Protein AF-A2BMF9-F1 (afdb_monomer_lite)

Radius of gyration: 25.04 Å; chains: 1; bounding box: 49×37×71 Å

Foldseek 3Di:
DVVVVVLVVDPVNVVVVVVVVVVVVVVVVVVVVVVPALDDDPVLLVVLLVLVVLCCVPQNPPQEAEEECDVRSQVSVVVRDVRYDPDPLVDQHFYKYKYFPDDDDPQWAWSDDDDTMTITGHNDRPHRDPPDDD

pLDDT: mean 76.64, std 13.56, range [44.16, 91.81]

Organism: Hyperthermus butylicus (strain DSM 5456 / JCM 9403 / PLM1-5) (NCBI:txid415426)

Sequence (134 aa):
MGLIVGVLKDARHRPIVALALVGLVASFGLLVAQTIRPSIPPQAYAELKEAVATLDESLGHSNYCLVARDVRVLYWLETITDEVHRHPSECTSRIVFIDVLKTPPRGSELVYRGRYVTAWTPAKLHPAPPPAGH

Structure (mmCIF, N/CA/C/O backbone):
data_AF-A2BMF9-F1
#
_entry.id   AF-A2BMF9-F1
#
loop_
_atom_site.group_PDB
_atom_site.id
_atom_site.type_sy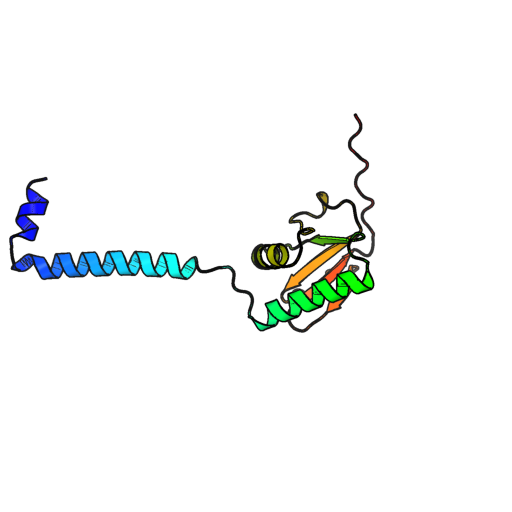mbol
_atom_site.label_atom_id
_atom_site.label_alt_id
_atom_site.label_comp_id
_atom_site.label_asym_id
_atom_site.label_entity_id
_atom_site.label_seq_id
_atom_site.pdbx_PDB_ins_code
_atom_site.Cartn_x
_atom_site.Cartn_y
_atom_site.Cartn_z
_atom_site.occupancy
_atom_site.B_iso_or_equiv
_atom_site.auth_seq_id
_atom_site.auth_comp_id
_atom_site.auth_asym_id
_atom_site.auth_atom_id
_atom_site.pdbx_PDB_model_num
ATOM 1 N N . MET A 1 1 ? 15.628 28.201 -43.099 1.00 48.28 1 MET A N 1
ATOM 2 C CA . MET A 1 1 ? 15.037 26.956 -43.645 1.00 48.28 1 MET A CA 1
ATOM 3 C C . MET A 1 1 ? 15.840 26.309 -44.783 1.00 48.28 1 MET A C 1
ATOM 5 O O . MET A 1 1 ? 15.734 25.103 -44.935 1.00 48.28 1 MET A O 1
ATOM 9 N N . GLY A 1 2 ? 16.679 27.027 -45.550 1.00 48.19 2 GLY A N 1
ATOM 10 C CA . GLY A 1 2 ? 17.433 26.428 -46.675 1.00 48.19 2 GLY A CA 1
ATOM 11 C C . GLY A 1 2 ? 18.618 25.515 -46.304 1.00 48.19 2 GLY A C 1
ATOM 12 O O . GLY A 1 2 ? 18.941 24.599 -47.053 1.00 48.19 2 GLY A O 1
ATOM 13 N N . LEU A 1 3 ? 19.233 25.708 -45.132 1.00 54.50 3 LEU A N 1
ATOM 14 C CA . LEU A 1 3 ? 20.430 24.955 -44.717 1.00 54.50 3 LEU A CA 1
ATOM 15 C C . LEU A 1 3 ? 20.118 23.491 -44.342 1.00 54.50 3 LEU A C 1
ATOM 17 O O . LEU A 1 3 ? 20.912 22.594 -44.604 1.00 54.50 3 LEU A O 1
ATOM 21 N N . ILE A 1 4 ? 18.920 23.242 -43.801 1.00 55.78 4 ILE A N 1
ATOM 22 C CA . ILE A 1 4 ? 18.454 21.907 -43.386 1.00 55.78 4 ILE A CA 1
ATOM 23 C C . ILE A 1 4 ? 18.161 21.033 -44.618 1.00 55.78 4 ILE A C 1
ATOM 25 O O . ILE A 1 4 ? 18.472 19.845 -44.634 1.00 55.78 4 ILE A O 1
ATOM 29 N N . VAL A 1 5 ? 17.628 21.635 -45.688 1.00 56.78 5 VAL A N 1
ATOM 30 C CA . VAL A 1 5 ? 17.300 20.930 -46.939 1.00 56.78 5 VAL A CA 1
ATOM 31 C C . VAL A 1 5 ? 18.564 20.608 -47.750 1.00 56.78 5 VAL A C 1
ATOM 33 O O . VAL A 1 5 ? 18.640 19.546 -48.366 1.00 56.78 5 VAL A O 1
ATOM 36 N N . GLY A 1 6 ? 19.582 21.478 -47.708 1.00 56.78 6 GLY A N 1
ATOM 37 C CA . GLY A 1 6 ? 20.875 21.243 -48.364 1.00 56.78 6 GLY A CA 1
ATOM 38 C C . GLY A 1 6 ? 21.651 20.065 -47.765 1.00 56.78 6 GLY A C 1
ATOM 39 O O . GLY A 1 6 ? 22.136 19.212 -48.503 1.00 56.78 6 GLY A O 1
ATOM 40 N N . VAL A 1 7 ? 21.686 19.959 -46.432 1.00 56.50 7 VAL A N 1
ATOM 41 C CA . VAL A 1 7 ? 22.381 18.874 -45.713 1.00 56.50 7 VAL A CA 1
ATOM 42 C C . VAL A 1 7 ? 21.713 17.506 -45.915 1.00 56.50 7 VAL A C 1
ATOM 44 O O . VAL A 1 7 ? 22.405 16.493 -45.955 1.00 56.50 7 VAL A O 1
ATOM 47 N N . LEU A 1 8 ? 20.386 17.449 -46.101 1.00 56.03 8 LEU A N 1
ATOM 48 C CA . LEU A 1 8 ? 19.676 16.187 -46.368 1.00 56.03 8 LEU A CA 1
ATOM 49 C C . LEU A 1 8 ? 19.929 15.617 -47.774 1.00 56.03 8 LEU A C 1
ATOM 51 O O . LEU A 1 8 ? 19.804 14.405 -47.986 1.00 56.03 8 LEU A O 1
ATOM 55 N N . LYS A 1 9 ? 20.235 16.486 -48.745 1.00 58.81 9 LYS A N 1
ATOM 56 C CA . LYS A 1 9 ? 20.441 16.101 -50.148 1.00 58.81 9 LYS A CA 1
ATOM 57 C C . LYS A 1 9 ? 21.851 15.558 -50.399 1.00 58.81 9 LYS A C 1
ATOM 59 O O . LYS A 1 9 ? 22.055 14.823 -51.363 1.00 58.81 9 LYS A O 1
ATOM 64 N N . ASP A 1 10 ? 22.790 15.873 -49.513 1.00 62.34 10 ASP A N 1
ATOM 65 C CA . ASP A 1 10 ? 24.183 15.466 -49.617 1.00 62.34 10 ASP A CA 1
ATOM 66 C C . ASP A 1 10 ? 24.416 14.087 -48.970 1.00 62.34 10 ASP A C 1
ATOM 68 O O . ASP A 1 10 ? 24.237 13.886 -47.762 1.00 62.34 10 ASP A O 1
ATOM 72 N N . ALA A 1 11 ? 24.808 13.099 -49.780 1.00 62.28 11 ALA A N 1
ATOM 73 C CA . ALA A 1 11 ? 24.945 11.705 -49.347 1.00 62.28 11 ALA A CA 1
ATOM 74 C C . ALA A 1 11 ? 25.983 11.527 -48.224 1.00 62.28 11 ALA A C 1
ATOM 76 O O . ALA A 1 11 ? 25.882 10.594 -47.426 1.00 62.28 11 ALA A O 1
ATOM 77 N N . ARG A 1 12 ? 26.945 12.454 -48.125 1.00 68.31 12 ARG A N 1
ATOM 78 C CA . ARG A 1 12 ? 28.027 12.440 -47.135 1.00 68.31 12 ARG A CA 1
ATOM 79 C C . ARG A 1 12 ? 27.557 12.742 -45.709 1.00 68.31 12 ARG A C 1
ATOM 81 O O . ARG A 1 12 ? 28.179 12.277 -44.757 1.00 68.31 12 ARG A O 1
ATOM 88 N N . HIS A 1 13 ? 26.460 13.483 -45.546 1.00 68.62 13 HIS A N 1
ATOM 89 C CA . HIS A 1 13 ? 25.951 13.897 -44.231 1.00 68.62 13 HIS A CA 1
ATOM 90 C C . HIS A 1 13 ? 24.786 13.038 -43.725 1.00 68.62 13 HIS A C 1
ATOM 92 O O . HIS A 1 13 ? 24.486 13.057 -42.531 1.00 68.62 13 HIS A O 1
ATOM 98 N N . ARG A 1 14 ? 24.195 12.201 -44.590 1.00 72.19 14 ARG A N 1
ATOM 99 C CA . ARG A 1 14 ? 23.177 11.203 -44.219 1.00 72.19 14 ARG A CA 1
ATOM 100 C C . ARG A 1 14 ? 23.541 10.326 -43.011 1.00 72.19 14 ARG A C 1
ATOM 102 O O . ARG A 1 14 ? 22.679 10.202 -42.143 1.00 72.19 14 ARG A O 1
ATOM 109 N N . PRO A 1 15 ? 24.757 9.749 -42.884 1.00 78.19 15 PRO A N 1
ATOM 110 C CA . PRO A 1 15 ? 25.072 8.916 -41.722 1.00 78.19 15 PRO A CA 1
ATOM 111 C C . PRO A 1 15 ? 25.129 9.724 -40.420 1.00 78.19 15 PRO A C 1
ATOM 113 O O . PRO A 1 15 ? 24.714 9.226 -39.381 1.00 78.19 15 PRO A O 1
ATOM 116 N N . ILE A 1 16 ? 25.568 10.986 -40.475 1.00 82.50 16 ILE A N 1
ATOM 117 C CA . ILE A 1 16 ? 25.644 11.873 -39.303 1.00 82.50 16 ILE A CA 1
ATOM 118 C C . ILE A 1 16 ? 24.235 12.241 -38.827 1.00 82.50 16 ILE A C 1
ATOM 120 O O . ILE A 1 16 ? 23.940 12.168 -37.636 1.00 82.50 16 ILE A O 1
ATOM 124 N N . VAL A 1 17 ? 23.343 12.586 -39.761 1.00 81.94 17 VAL A N 1
ATOM 125 C CA . VAL A 1 17 ? 21.943 12.916 -39.454 1.00 81.94 17 VAL A CA 1
ATOM 126 C C . VAL A 1 17 ? 21.192 11.691 -38.923 1.00 81.94 17 VAL A C 1
ATOM 128 O O . VAL A 1 17 ? 20.444 11.807 -37.955 1.00 81.94 17 VAL A O 1
ATOM 131 N N . ALA A 1 18 ? 21.426 10.508 -39.500 1.00 81.94 18 ALA A N 1
ATOM 132 C CA . ALA A 1 18 ? 20.847 9.259 -39.011 1.00 81.94 18 ALA A CA 1
ATOM 133 C C . ALA A 1 18 ? 21.323 8.927 -37.587 1.00 81.94 18 ALA A C 1
ATOM 135 O O . ALA A 1 18 ? 20.505 8.590 -36.735 1.00 81.94 18 ALA A O 1
ATOM 136 N N . LEU A 1 19 ? 22.621 9.087 -37.302 1.00 85.00 19 LEU A N 1
ATOM 137 C CA . LEU A 1 19 ? 23.177 8.856 -35.967 1.00 85.00 19 LEU A CA 1
ATOM 138 C C . LEU A 1 19 ? 22.593 9.831 -34.931 1.00 85.00 19 LEU A C 1
ATOM 140 O O . LEU A 1 19 ? 22.251 9.420 -33.825 1.00 85.00 19 LEU A O 1
ATOM 144 N N . ALA A 1 20 ? 22.422 11.105 -35.301 1.00 84.50 20 ALA A N 1
ATOM 145 C CA . ALA A 1 20 ? 21.797 12.111 -34.444 1.00 84.50 20 ALA A CA 1
ATOM 146 C C . ALA A 1 20 ? 20.323 11.785 -34.139 1.00 84.50 20 ALA A C 1
ATOM 148 O O . ALA A 1 20 ? 19.892 11.913 -32.994 1.00 84.50 20 ALA A O 1
ATOM 149 N N . LEU A 1 21 ? 19.564 11.308 -35.132 1.00 85.06 21 LEU A N 1
ATOM 150 C CA . LEU A 1 21 ? 18.182 10.849 -34.947 1.00 85.06 21 LEU A CA 1
ATOM 151 C C . LEU A 1 21 ? 18.098 9.619 -34.037 1.00 85.06 21 LEU A C 1
ATOM 153 O O . LEU A 1 21 ? 17.257 9.586 -33.143 1.00 85.06 21 LEU A O 1
ATOM 157 N N . VAL A 1 22 ? 18.982 8.633 -34.219 1.00 85.06 22 VAL A N 1
ATOM 158 C CA . VAL A 1 22 ? 19.047 7.448 -33.347 1.00 85.06 22 VAL A CA 1
ATOM 159 C C . VAL A 1 22 ? 19.394 7.849 -31.914 1.00 85.06 22 VAL A C 1
ATOM 161 O O . VAL A 1 22 ? 18.745 7.379 -30.983 1.00 85.06 22 VAL A O 1
ATOM 164 N N . GLY A 1 23 ? 20.358 8.757 -31.732 1.00 80.88 23 GLY A N 1
ATOM 165 C CA . GLY A 1 23 ? 20.704 9.306 -30.421 1.00 80.88 23 GLY A CA 1
ATOM 166 C C . GLY A 1 23 ? 19.514 9.992 -29.748 1.00 80.88 23 GLY A C 1
ATOM 167 O O . GLY A 1 23 ? 19.227 9.714 -28.588 1.00 80.88 23 GLY A O 1
ATOM 168 N N . LEU A 1 24 ? 18.765 10.809 -30.495 1.00 83.69 24 LEU A N 1
ATOM 169 C CA . LEU A 1 24 ? 17.568 11.485 -29.995 1.00 83.69 24 LEU A CA 1
ATOM 170 C C . LEU A 1 24 ? 16.490 10.480 -29.554 1.00 83.69 24 LEU A C 1
ATOM 172 O O . LEU A 1 24 ? 15.985 10.568 -28.436 1.00 83.69 24 LEU A O 1
ATOM 176 N N . VAL A 1 25 ? 16.164 9.495 -30.399 1.00 83.12 25 VAL A N 1
ATOM 177 C CA . VAL A 1 25 ? 15.169 8.454 -30.082 1.00 83.12 25 VAL A CA 1
ATOM 178 C C . VAL A 1 25 ? 15.607 7.621 -28.871 1.00 83.12 25 VAL A C 1
ATOM 180 O O . VAL A 1 25 ? 14.787 7.333 -27.999 1.00 83.12 25 VAL A O 1
ATOM 183 N N . ALA A 1 26 ? 16.897 7.290 -28.762 1.00 76.94 26 ALA A N 1
ATOM 184 C CA . ALA A 1 26 ? 17.444 6.566 -27.617 1.00 76.94 26 ALA A CA 1
ATOM 185 C C . ALA A 1 26 ? 17.335 7.372 -26.309 1.00 76.94 26 ALA A C 1
ATOM 187 O O . ALA A 1 26 ? 16.964 6.813 -25.275 1.00 76.94 26 ALA A O 1
ATOM 188 N N . SER A 1 27 ? 17.584 8.686 -26.345 1.00 71.06 27 SER A N 1
ATOM 189 C CA . SER A 1 27 ? 17.409 9.563 -25.180 1.00 71.06 27 SER A CA 1
ATOM 190 C C . SER A 1 27 ? 15.953 9.625 -24.708 1.00 71.06 27 SER A C 1
ATOM 192 O O . SER A 1 27 ? 15.701 9.552 -23.505 1.00 71.06 27 SER A O 1
ATOM 194 N N . PHE A 1 28 ? 14.986 9.687 -25.632 1.00 69.50 28 PHE A N 1
ATOM 195 C CA . PHE A 1 28 ? 13.562 9.625 -25.280 1.00 69.50 28 PHE A CA 1
ATOM 196 C C . PHE A 1 28 ? 13.164 8.261 -24.696 1.00 69.50 28 PHE A C 1
ATOM 198 O O . PHE A 1 28 ? 12.414 8.213 -23.722 1.00 69.50 28 PHE A O 1
ATOM 205 N N . GLY A 1 29 ? 13.700 7.156 -25.225 1.00 62.00 29 GLY A N 1
ATOM 206 C CA . GLY A 1 29 ? 13.435 5.810 -24.705 1.00 62.00 29 GLY A CA 1
ATOM 207 C C . GLY A 1 29 ? 13.879 5.617 -23.250 1.00 62.00 29 GLY A C 1
ATOM 208 O O . GLY A 1 29 ? 13.151 5.017 -22.458 1.00 62.00 29 GLY A O 1
ATOM 209 N N . LEU A 1 30 ? 15.032 6.176 -22.867 1.00 60.41 30 LEU A N 1
ATOM 210 C CA . LEU A 1 30 ? 15.539 6.105 -21.489 1.00 60.41 30 LEU A CA 1
ATOM 211 C C . LEU A 1 30 ? 14.682 6.910 -20.500 1.00 60.41 30 LEU A C 1
ATOM 213 O O . LEU A 1 30 ? 14.412 6.434 -19.397 1.00 60.41 30 LEU A O 1
ATOM 217 N N . LEU A 1 31 ? 14.206 8.089 -20.908 1.00 59.16 31 LEU A N 1
ATOM 218 C CA . LEU A 1 31 ? 13.284 8.906 -20.112 1.00 59.16 31 LEU A CA 1
ATOM 219 C C . LEU A 1 31 ? 11.956 8.178 -19.867 1.00 59.16 31 LEU A C 1
ATOM 221 O O . LEU A 1 31 ? 11.485 8.115 -18.732 1.00 59.16 31 LEU A O 1
ATOM 225 N N . VAL A 1 32 ? 11.384 7.551 -20.897 1.00 58.53 32 VAL A N 1
ATOM 226 C CA . VAL A 1 32 ? 10.130 6.793 -20.756 1.00 58.53 32 VAL A CA 1
ATOM 227 C C . VAL A 1 32 ? 10.321 5.558 -19.871 1.00 58.53 32 VAL A C 1
ATOM 229 O O . VAL A 1 32 ? 9.469 5.295 -19.025 1.00 58.53 32 VAL A O 1
ATOM 232 N N . ALA A 1 33 ? 11.450 4.848 -19.977 1.00 56.91 33 ALA A N 1
ATOM 233 C CA . ALA A 1 33 ? 11.743 3.676 -19.147 1.00 56.91 33 ALA A CA 1
ATOM 234 C C . ALA A 1 33 ? 11.834 4.004 -17.645 1.00 56.91 33 ALA A C 1
ATOM 236 O O . ALA A 1 33 ? 11.348 3.235 -16.818 1.00 56.91 33 ALA A O 1
ATOM 237 N N . GLN A 1 34 ? 12.379 5.169 -17.283 1.00 53.84 34 GLN A N 1
ATOM 238 C CA . GLN A 1 34 ? 12.396 5.644 -15.892 1.00 53.84 34 GLN A CA 1
ATOM 239 C C . GLN A 1 34 ? 11.021 6.112 -15.389 1.00 53.84 34 GLN A C 1
ATOM 241 O O . GLN A 1 34 ? 10.828 6.271 -14.185 1.00 53.84 34 GLN A O 1
ATOM 246 N N . THR A 1 35 ? 10.055 6.294 -16.293 1.00 52.09 35 THR A N 1
ATOM 247 C CA . THR A 1 35 ? 8.675 6.683 -15.968 1.00 52.09 35 THR A CA 1
ATOM 248 C C . THR A 1 35 ? 7.741 5.466 -15.833 1.00 52.09 35 THR A C 1
ATOM 250 O O . THR A 1 35 ? 6.566 5.620 -15.493 1.00 52.09 35 THR A O 1
ATOM 253 N N . ILE A 1 36 ? 8.228 4.235 -16.067 1.00 53.12 36 ILE A N 1
ATOM 254 C CA . ILE A 1 36 ? 7.435 3.002 -15.924 1.00 53.12 36 ILE A CA 1
ATOM 255 C C . ILE A 1 36 ? 7.265 2.677 -14.442 1.00 53.12 36 ILE A C 1
ATOM 257 O O . ILE A 1 36 ? 8.012 1.886 -13.881 1.00 53.12 36 ILE A O 1
ATOM 261 N N . ARG A 1 37 ? 6.230 3.300 -13.871 1.00 56.09 37 ARG A N 1
ATOM 262 C CA . ARG A 1 37 ? 5.559 3.060 -12.589 1.00 56.09 37 ARG A CA 1
ATOM 263 C C . ARG A 1 37 ? 6.444 2.920 -11.343 1.00 56.09 37 ARG A C 1
ATOM 265 O O . ARG A 1 37 ? 7.489 2.279 -11.329 1.00 56.09 37 ARG A O 1
ATOM 272 N N . PRO A 1 38 ? 5.946 3.390 -10.198 1.00 54.34 38 PRO A N 1
ATOM 273 C CA . PRO A 1 38 ? 6.502 2.963 -8.934 1.00 54.34 38 PRO A CA 1
ATOM 274 C C . PRO A 1 38 ? 6.241 1.460 -8.716 1.00 54.34 38 PRO A C 1
ATOM 276 O O . PRO A 1 38 ? 5.170 1.052 -8.268 1.00 54.34 38 PRO A O 1
ATOM 279 N N . SER A 1 39 ? 7.199 0.610 -9.087 1.00 66.00 39 SER A N 1
ATOM 280 C CA . SER A 1 39 ? 7.052 -0.838 -8.944 1.00 66.00 39 SER A CA 1
ATOM 281 C C . SER A 1 39 ? 7.421 -1.266 -7.525 1.00 66.00 39 SER A C 1
ATOM 283 O O . SER A 1 39 ? 8.580 -1.242 -7.113 1.00 66.00 39 SER A O 1
ATOM 285 N N . ILE A 1 40 ? 6.409 -1.656 -6.750 1.00 76.69 40 ILE A N 1
ATOM 286 C CA . ILE A 1 40 ? 6.629 -2.611 -5.665 1.00 76.69 40 ILE A CA 1
ATOM 287 C C . ILE A 1 40 ? 6.833 -3.998 -6.302 1.00 76.69 40 ILE A C 1
ATOM 289 O O . ILE A 1 40 ? 6.257 -4.266 -7.362 1.00 76.69 40 ILE A O 1
ATOM 293 N N . PRO A 1 41 ? 7.647 -4.889 -5.710 1.00 83.44 41 PRO A N 1
ATOM 294 C CA . PRO A 1 41 ? 7.790 -6.252 -6.212 1.00 83.44 41 PRO A CA 1
ATOM 295 C C . PRO A 1 41 ? 6.424 -6.955 -6.316 1.00 83.44 41 PRO A C 1
ATOM 297 O O . PRO A 1 41 ? 5.580 -6.735 -5.446 1.00 83.44 41 PRO A O 1
ATOM 300 N N . PRO A 1 42 ? 6.196 -7.855 -7.294 1.00 84.69 42 PRO A N 1
ATOM 301 C CA . PRO A 1 42 ? 4.918 -8.566 -7.426 1.00 84.69 42 PRO A CA 1
ATOM 302 C C . PRO A 1 42 ? 4.484 -9.291 -6.144 1.00 84.69 42 PRO A C 1
ATOM 304 O O . PRO A 1 42 ? 3.306 -9.311 -5.804 1.00 84.69 42 PRO A O 1
ATOM 307 N N . GLN A 1 43 ? 5.452 -9.829 -5.395 1.00 86.50 43 GLN A N 1
ATOM 308 C CA . GLN A 1 43 ? 5.214 -10.466 -4.097 1.00 86.50 43 GLN A CA 1
ATOM 309 C C . GLN A 1 43 ? 4.706 -9.469 -3.047 1.00 86.50 43 GLN A C 1
ATOM 311 O O . GLN A 1 43 ? 3.782 -9.783 -2.307 1.00 86.50 43 GLN A O 1
ATOM 316 N N . ALA A 1 44 ? 5.249 -8.248 -3.027 1.00 86.62 44 ALA A N 1
ATOM 317 C CA . ALA A 1 44 ? 4.789 -7.194 -2.129 1.00 86.62 44 ALA A CA 1
ATOM 318 C C . ALA A 1 44 ? 3.377 -6.711 -2.492 1.00 86.62 44 ALA A C 1
ATOM 320 O O . ALA A 1 44 ? 2.611 -6.375 -1.601 1.00 86.62 44 ALA A O 1
ATOM 321 N N . TYR A 1 45 ? 3.011 -6.706 -3.778 1.00 88.25 45 TYR A N 1
ATOM 322 C CA . TYR A 1 45 ? 1.645 -6.388 -4.205 1.00 88.25 45 TYR A CA 1
ATOM 323 C C . TYR A 1 45 ? 0.632 -7.463 -3.789 1.00 88.25 45 TYR A C 1
ATOM 325 O O . TYR A 1 45 ? -0.460 -7.129 -3.337 1.00 88.25 45 TYR A O 1
ATOM 333 N N . ALA A 1 46 ? 0.985 -8.746 -3.913 1.00 89.94 46 ALA A N 1
ATOM 334 C CA . ALA A 1 46 ? 0.136 -9.837 -3.435 1.00 89.94 46 ALA A CA 1
ATOM 335 C C . ALA A 1 46 ? -0.085 -9.746 -1.916 1.00 89.94 46 ALA A C 1
ATOM 337 O O . ALA A 1 46 ? -1.221 -9.801 -1.456 1.00 89.94 46 ALA A O 1
ATOM 338 N N . GLU A 1 47 ? 0.988 -9.506 -1.161 1.00 91.31 47 GLU A N 1
ATOM 339 C CA . GLU A 1 47 ? 0.921 -9.323 0.290 1.00 91.31 47 GLU A CA 1
ATOM 340 C C . GLU A 1 47 ? 0.137 -8.060 0.681 1.00 91.31 47 GLU A C 1
ATOM 342 O O . GLU A 1 47 ? -0.589 -8.059 1.666 1.00 91.31 47 GLU A O 1
ATOM 347 N N . LEU A 1 48 ? 0.216 -6.988 -0.113 1.00 90.81 48 LEU A N 1
ATOM 348 C CA . LEU A 1 48 ? -0.574 -5.774 0.101 1.00 90.81 48 LEU A CA 1
ATOM 349 C C . LEU A 1 48 ? -2.080 -6.050 -0.006 1.00 90.81 48 LEU A C 1
ATOM 351 O O . LEU A 1 48 ? -2.845 -5.549 0.813 1.00 90.81 48 LEU A O 1
ATOM 355 N N . LYS A 1 49 ? -2.506 -6.871 -0.976 1.00 91.69 49 LYS A N 1
ATOM 356 C CA . LYS A 1 49 ? -3.912 -7.296 -1.093 1.00 91.69 49 LYS A CA 1
ATOM 357 C C . LYS A 1 49 ? -4.357 -8.114 0.108 1.00 91.69 49 LYS A C 1
ATOM 359 O O . LYS A 1 49 ? -5.440 -7.886 0.633 1.00 91.69 49 LYS A O 1
ATOM 364 N N . GLU A 1 50 ? -3.519 -9.052 0.533 1.00 91.81 50 GLU A N 1
ATOM 365 C CA . GLU A 1 50 ? -3.788 -9.884 1.704 1.00 91.81 50 GLU A CA 1
ATOM 366 C C . GLU A 1 50 ? -3.874 -9.042 2.982 1.00 91.81 50 GLU A C 1
ATOM 368 O O . GLU A 1 50 ? -4.778 -9.240 3.791 1.00 91.81 50 GLU A O 1
ATOM 373 N N . ALA A 1 51 ? -2.989 -8.054 3.135 1.00 90.44 51 ALA A N 1
ATOM 374 C CA . ALA A 1 51 ? -3.010 -7.123 4.253 1.00 90.44 51 ALA A CA 1
ATOM 375 C C . ALA A 1 51 ? -4.323 -6.334 4.298 1.00 90.44 51 ALA A C 1
ATOM 377 O O . ALA A 1 51 ? -4.939 -6.259 5.356 1.00 90.44 51 ALA A O 1
ATOM 378 N N . VAL A 1 52 ? -4.782 -5.788 3.165 1.00 89.94 52 VAL A N 1
ATOM 379 C CA . VAL A 1 52 ? -6.065 -5.066 3.098 1.00 89.94 52 VAL A CA 1
ATOM 380 C C . VAL A 1 52 ? -7.232 -5.995 3.432 1.00 89.94 52 VAL A C 1
ATOM 382 O O . VAL A 1 52 ? -8.028 -5.653 4.297 1.00 89.94 52 VAL A O 1
ATOM 385 N N . ALA A 1 53 ? -7.279 -7.199 2.857 1.00 90.31 53 ALA A N 1
ATOM 386 C CA . ALA A 1 53 ? -8.328 -8.173 3.163 1.00 90.31 53 ALA A CA 1
ATOM 387 C C . ALA A 1 53 ? -8.357 -8.564 4.655 1.00 90.31 53 ALA A C 1
ATOM 389 O O . ALA A 1 53 ? -9.421 -8.654 5.261 1.00 90.31 53 ALA A O 1
ATOM 390 N N . THR A 1 54 ? -7.184 -8.739 5.270 1.00 89.25 54 THR A N 1
ATOM 391 C CA . THR A 1 54 ? -7.064 -9.042 6.706 1.00 89.25 54 THR A CA 1
ATOM 392 C C . THR A 1 54 ? -7.539 -7.868 7.568 1.00 89.25 54 THR A C 1
ATOM 394 O O . THR A 1 54 ? -8.152 -8.060 8.620 1.00 89.25 54 THR A O 1
ATOM 397 N N . LEU A 1 55 ? -7.256 -6.633 7.148 1.00 87.25 55 LEU A N 1
ATOM 398 C CA . LEU A 1 55 ? -7.725 -5.428 7.835 1.00 87.25 55 LEU A CA 1
ATOM 399 C C . LEU A 1 55 ? -9.246 -5.291 7.732 1.00 87.25 55 LEU A C 1
ATOM 401 O O . LEU A 1 55 ? -9.894 -5.034 8.744 1.00 87.25 55 LEU A O 1
ATOM 405 N N . ASP A 1 56 ? -9.811 -5.555 6.558 1.00 87.25 56 ASP A N 1
ATOM 406 C CA . ASP A 1 56 ? -11.255 -5.566 6.333 1.00 87.25 56 ASP A CA 1
ATOM 407 C C . ASP A 1 56 ? -11.973 -6.587 7.218 1.00 87.25 56 ASP A C 1
ATOM 409 O O . ASP A 1 56 ? -12.996 -6.266 7.826 1.00 87.25 56 ASP A O 1
ATOM 413 N N . GLU A 1 57 ? -11.416 -7.792 7.349 1.00 85.56 57 GLU A N 1
ATOM 414 C CA . GLU A 1 57 ? -11.968 -8.845 8.204 1.00 85.56 57 GLU A CA 1
ATOM 415 C C . GLU A 1 57 ? -11.848 -8.504 9.700 1.00 85.56 57 GLU A C 1
ATOM 417 O O . GLU A 1 57 ? -12.779 -8.732 10.472 1.00 85.56 57 GLU A O 1
ATOM 422 N N . SER A 1 58 ? -10.716 -7.933 10.120 1.00 81.81 58 SER A N 1
ATOM 423 C CA . SER A 1 58 ? -10.422 -7.687 11.541 1.00 81.81 58 SER A CA 1
ATOM 424 C C . SER A 1 58 ? -11.035 -6.405 12.107 1.00 81.81 58 SER A C 1
ATOM 426 O O . SER A 1 58 ? -11.384 -6.363 13.288 1.00 81.81 58 SER A O 1
ATOM 428 N N . LEU A 1 59 ? -11.152 -5.350 11.300 1.00 76.62 59 LEU A N 1
ATOM 429 C CA . LEU A 1 59 ? -11.626 -4.032 11.734 1.00 76.62 59 LEU A CA 1
ATOM 430 C C . LEU A 1 59 ? -13.033 -3.715 11.211 1.00 76.62 59 LEU A C 1
ATOM 432 O O . LEU A 1 59 ? -13.729 -2.886 11.803 1.00 76.62 59 LEU A O 1
ATOM 436 N N . GLY A 1 60 ? -13.476 -4.393 10.151 1.00 72.56 60 GLY A N 1
ATOM 437 C CA . GLY A 1 60 ? -14.712 -4.096 9.437 1.00 72.56 60 GLY A CA 1
ATOM 438 C C . GLY A 1 60 ? -14.520 -2.969 8.419 1.00 72.56 60 GLY A C 1
ATOM 439 O O . GLY A 1 60 ? -13.937 -1.930 8.733 1.00 72.56 60 GLY A O 1
ATOM 440 N N . HIS A 1 61 ? -15.082 -3.170 7.224 1.00 66.12 61 HIS A N 1
ATOM 441 C CA . HIS A 1 61 ? -14.911 -2.397 5.978 1.00 66.12 61 HIS A CA 1
ATOM 442 C C . HIS A 1 61 ? -15.172 -0.872 6.052 1.00 66.12 61 HIS A C 1
ATOM 444 O O . HIS A 1 61 ? -15.035 -0.174 5.057 1.00 66.12 61 HIS A O 1
ATOM 450 N N . SER A 1 62 ? -15.590 -0.326 7.199 1.00 66.56 62 SER A N 1
ATOM 451 C CA . SER A 1 62 ? -15.924 1.103 7.363 1.00 66.56 62 SER A CA 1
ATOM 452 C C . SER A 1 62 ? -15.382 1.730 8.652 1.00 66.56 62 SER A C 1
ATOM 454 O O . SER A 1 62 ? -15.679 2.882 8.955 1.00 66.56 62 SER A O 1
ATOM 456 N N . ASN A 1 63 ? -14.601 0.989 9.442 1.00 78.38 63 ASN A N 1
ATOM 457 C CA . ASN A 1 63 ? -14.124 1.468 10.744 1.00 78.38 63 ASN A CA 1
ATOM 458 C C . ASN A 1 63 ? -12.686 1.982 10.721 1.00 78.38 63 ASN A C 1
ATOM 460 O O . ASN A 1 63 ? -12.177 2.409 11.763 1.00 78.38 63 ASN A O 1
ATOM 464 N N . TYR A 1 64 ? -12.020 1.941 9.569 1.00 83.81 64 TYR A N 1
ATOM 465 C CA . TYR A 1 64 ? -10.636 2.361 9.459 1.00 83.81 64 TYR A CA 1
ATOM 466 C C . TYR A 1 64 ? -10.359 3.146 8.182 1.00 83.81 64 TYR A C 1
ATOM 468 O O . TYR A 1 64 ? -11.093 3.059 7.208 1.00 83.81 64 TYR A O 1
ATOM 476 N N . CYS A 1 65 ? -9.294 3.935 8.235 1.00 87.44 65 CYS A N 1
ATOM 477 C CA . CYS A 1 65 ? -8.800 4.759 7.148 1.00 87.44 65 CYS A CA 1
ATOM 478 C C . CYS A 1 65 ? -7.362 4.341 6.861 1.00 87.44 65 CYS A C 1
ATOM 480 O O . CYS A 1 65 ? -6.527 4.354 7.776 1.00 87.44 65 CYS A O 1
ATOM 482 N N . LEU A 1 66 ? -7.068 3.953 5.619 1.00 89.06 66 LEU A N 1
ATOM 483 C CA . LEU A 1 66 ? -5.721 3.543 5.235 1.00 89.06 66 LEU A CA 1
ATOM 484 C C . LEU A 1 66 ? -4.870 4.754 4.898 1.00 89.06 66 LEU A C 1
ATOM 486 O O . LEU A 1 66 ? -5.223 5.551 4.038 1.00 89.06 66 LEU A O 1
ATOM 490 N N . VAL A 1 67 ? -3.705 4.865 5.531 1.00 88.81 67 VAL A N 1
ATOM 491 C CA . VAL A 1 67 ? -2.750 5.937 5.254 1.00 88.81 67 VAL A CA 1
ATOM 492 C C . VAL A 1 67 ? -1.436 5.368 4.747 1.00 88.81 67 VAL A C 1
ATOM 494 O O . VAL A 1 67 ? -0.701 4.688 5.468 1.00 88.81 67 VAL A O 1
ATOM 497 N N . ALA A 1 68 ? -1.095 5.700 3.506 1.00 89.12 68 ALA A N 1
ATOM 498 C CA . ALA A 1 68 ? 0.172 5.318 2.899 1.00 89.12 68 ALA A CA 1
ATOM 499 C C . ALA A 1 68 ? 1.090 6.531 2.749 1.00 89.12 68 ALA A C 1
ATOM 501 O O . ALA A 1 68 ? 0.796 7.490 2.038 1.00 89.12 68 ALA A O 1
ATOM 502 N N . ARG A 1 69 ? 2.252 6.478 3.411 1.00 80.81 69 ARG A N 1
ATOM 503 C CA . ARG A 1 69 ? 3.249 7.564 3.366 1.00 80.81 69 ARG A CA 1
ATOM 504 C C . ARG A 1 69 ? 4.129 7.508 2.121 1.00 80.81 69 ARG A C 1
ATOM 506 O O . ARG A 1 69 ? 4.677 8.525 1.702 1.00 80.81 69 ARG A O 1
ATOM 513 N N . ASP A 1 70 ? 4.311 6.316 1.561 1.00 84.00 70 ASP A N 1
ATOM 514 C CA . ASP A 1 70 ? 5.036 6.115 0.310 1.00 84.00 70 ASP A CA 1
ATOM 515 C C . ASP A 1 70 ? 4.049 6.219 -0.867 1.00 84.00 70 ASP A C 1
ATOM 517 O O . ASP A 1 70 ? 3.101 5.441 -0.954 1.00 84.00 70 ASP A O 1
ATOM 521 N N . VAL A 1 71 ? 4.291 7.165 -1.786 1.00 82.25 71 VAL A N 1
ATOM 522 C CA . VAL A 1 71 ? 3.451 7.419 -2.979 1.00 82.25 71 VAL A CA 1
ATOM 523 C C . VAL A 1 71 ? 3.276 6.159 -3.831 1.00 82.25 71 VAL A C 1
ATOM 525 O O . VAL A 1 71 ? 2.257 5.970 -4.487 1.00 8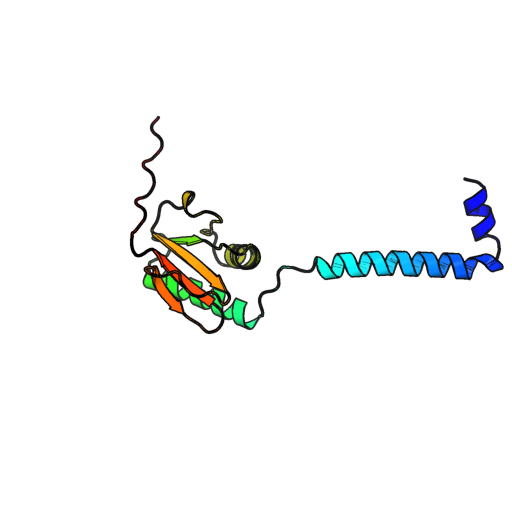2.25 71 VAL A O 1
ATOM 528 N N . ARG A 1 72 ? 4.267 5.267 -3.806 1.00 83.69 72 ARG A N 1
ATOM 529 C CA . ARG A 1 72 ? 4.248 4.003 -4.538 1.00 83.69 72 ARG A CA 1
ATOM 530 C C . ARG A 1 72 ? 3.207 3.054 -3.969 1.00 83.69 72 ARG A C 1
ATOM 532 O O . ARG A 1 72 ? 2.465 2.436 -4.719 1.00 83.69 72 ARG A O 1
ATOM 539 N N . VAL A 1 73 ? 3.167 2.954 -2.645 1.00 87.25 73 VAL A N 1
ATOM 540 C CA . VAL A 1 73 ? 2.210 2.118 -1.917 1.00 87.25 73 VAL A CA 1
ATOM 541 C C . VAL A 1 73 ? 0.813 2.716 -2.034 1.00 87.25 73 VAL A C 1
ATOM 543 O O . VAL A 1 73 ? -0.122 1.974 -2.304 1.00 87.25 73 VAL A O 1
ATOM 546 N N . LEU A 1 74 ? 0.701 4.045 -1.928 1.00 87.94 74 LEU A N 1
ATOM 547 C CA . LEU A 1 74 ? -0.545 4.786 -2.125 1.00 87.94 74 LEU A CA 1
ATOM 548 C C . LEU A 1 74 ? -1.185 4.455 -3.478 1.00 87.94 74 LEU A C 1
ATOM 550 O O . LEU A 1 74 ? -2.307 3.968 -3.507 1.00 87.94 74 LEU A O 1
ATOM 554 N N . TYR A 1 75 ? -0.430 4.595 -4.574 1.00 87.25 75 TYR A N 1
ATOM 555 C CA . TYR A 1 75 ? -0.919 4.283 -5.920 1.00 87.25 75 TYR A CA 1
ATOM 556 C C . TYR A 1 75 ? -1.467 2.855 -6.040 1.00 87.25 75 TYR A C 1
ATOM 558 O O . TYR A 1 75 ? -2.474 2.627 -6.697 1.00 87.25 75 TYR A O 1
ATOM 566 N N . TRP A 1 76 ? -0.804 1.868 -5.430 1.00 89.00 76 TRP A N 1
ATOM 567 C CA . TRP A 1 76 ? -1.281 0.485 -5.483 1.00 89.00 76 TRP A CA 1
ATOM 568 C C . TRP A 1 76 ? -2.479 0.237 -4.571 1.00 89.00 76 TRP A C 1
ATOM 570 O O . TRP A 1 76 ? -3.352 -0.541 -4.942 1.00 89.00 76 TRP A O 1
ATOM 580 N N . LEU A 1 77 ? -2.549 0.891 -3.416 1.00 89.62 77 LEU A N 1
ATOM 581 C CA . LEU A 1 77 ? -3.700 0.798 -2.522 1.00 89.62 77 LEU A CA 1
ATOM 582 C C . LEU A 1 77 ? -4.956 1.397 -3.136 1.00 89.62 77 LEU A C 1
ATOM 584 O O . LEU A 1 77 ? -5.995 0.759 -3.039 1.00 89.62 77 LEU A O 1
ATOM 588 N N . GLU A 1 78 ? -4.840 2.520 -3.847 1.00 88.44 78 GLU A N 1
ATOM 589 C CA . GLU A 1 78 ? -5.936 3.116 -4.627 1.00 88.44 78 GLU A CA 1
ATOM 590 C C . GLU A 1 78 ? -6.496 2.145 -5.687 1.00 88.44 78 GLU A C 1
ATOM 592 O O . GLU A 1 78 ? -7.631 2.282 -6.122 1.00 88.44 78 GLU A O 1
ATOM 597 N N . THR A 1 79 ? -5.728 1.128 -6.114 1.00 87.88 79 THR A N 1
ATOM 598 C CA . THR A 1 79 ? -6.246 0.067 -7.008 1.00 87.88 79 THR A CA 1
ATOM 599 C C . THR A 1 79 ? -6.960 -1.075 -6.282 1.00 87.88 79 THR A C 1
ATOM 601 O O . THR A 1 79 ? -7.529 -1.945 -6.941 1.00 87.88 79 THR A O 1
ATOM 604 N N . ILE A 1 80 ? -6.858 -1.137 -4.953 1.00 87.69 80 ILE A N 1
ATOM 605 C CA . ILE A 1 80 ? -7.383 -2.221 -4.111 1.00 87.69 80 ILE A CA 1
ATOM 606 C C . ILE A 1 80 ? -8.614 -1.744 -3.335 1.00 87.69 80 ILE A C 1
ATOM 608 O O . ILE A 1 80 ? -9.566 -2.506 -3.201 1.00 87.69 80 ILE A O 1
ATOM 612 N N . THR A 1 81 ? -8.588 -0.514 -2.823 1.00 85.94 81 THR A N 1
ATOM 613 C CA . THR A 1 81 ? -9.660 0.088 -2.028 1.00 85.94 81 THR A CA 1
ATOM 614 C C . THR A 1 81 ? -9.708 1.598 -2.250 1.00 85.94 81 THR A C 1
ATOM 616 O O . THR A 1 81 ? -8.677 2.225 -2.495 1.00 85.94 81 THR A O 1
ATOM 619 N N . ASP A 1 82 ? -10.908 2.168 -2.164 1.00 81.88 82 ASP A N 1
ATOM 620 C CA . ASP A 1 82 ? -11.151 3.602 -2.337 1.00 81.88 82 ASP A CA 1
ATOM 621 C C . ASP A 1 82 ? -10.869 4.405 -1.047 1.00 81.88 82 ASP A C 1
ATOM 623 O O . ASP A 1 82 ? -10.638 5.610 -1.097 1.00 81.88 82 ASP A O 1
ATOM 627 N N . GLU A 1 83 ? -10.824 3.739 0.114 1.00 81.12 83 GLU A N 1
ATOM 628 C CA . GLU A 1 83 ? -10.666 4.349 1.448 1.00 81.12 83 GLU A CA 1
ATOM 629 C C . GLU A 1 83 ? -9.185 4.552 1.829 1.00 81.12 83 GLU A C 1
ATOM 631 O O . GLU A 1 83 ? -8.693 4.077 2.863 1.00 81.12 83 GLU A O 1
ATOM 636 N N . VAL A 1 84 ? -8.435 5.226 0.951 1.00 84.56 84 VAL A N 1
ATOM 637 C CA . VAL A 1 84 ? -6.988 5.433 1.093 1.00 84.56 84 VAL A CA 1
ATOM 638 C C . VAL A 1 84 ? -6.648 6.914 1.032 1.00 84.56 84 VAL A C 1
ATOM 640 O O . VAL A 1 84 ? -6.963 7.615 0.077 1.00 84.56 84 VAL A O 1
ATOM 643 N N . HIS A 1 85 ? -5.921 7.376 2.042 1.00 84.12 85 HIS A N 1
ATOM 644 C CA . HIS A 1 85 ? -5.559 8.772 2.210 1.00 84.12 85 HIS A CA 1
ATOM 645 C C . HIS A 1 85 ? -4.052 8.964 2.299 1.00 84.12 85 HIS A C 1
ATOM 647 O O . HIS A 1 85 ? -3.290 8.121 2.785 1.00 84.12 85 HIS A O 1
ATOM 653 N N . ARG A 1 86 ? -3.599 10.137 1.858 1.00 79.81 86 ARG A N 1
ATOM 654 C CA . ARG A 1 86 ? -2.188 10.518 1.960 1.00 79.81 86 ARG A CA 1
ATOM 655 C C . ARG A 1 86 ? -1.854 11.092 3.332 1.00 79.81 86 ARG A C 1
ATOM 657 O O . ARG A 1 86 ? -0.739 10.895 3.822 1.00 79.81 86 ARG A O 1
ATOM 664 N N . HIS A 1 87 ? -2.806 11.791 3.947 1.00 81.25 87 HIS A N 1
ATOM 665 C CA . HIS A 1 87 ? -2.619 12.420 5.247 1.00 81.25 87 HIS A CA 1
ATOM 666 C C . HIS A 1 87 ? -3.612 11.883 6.276 1.00 81.25 87 HIS A C 1
ATOM 668 O O . HIS A 1 87 ? -4.801 11.774 5.992 1.00 81.25 87 HIS A O 1
ATOM 674 N N . PRO A 1 88 ? -3.155 11.636 7.515 1.00 81.56 88 PRO A N 1
ATOM 675 C CA . PRO A 1 88 ? -4.025 11.170 8.591 1.00 81.56 88 PRO A CA 1
ATOM 676 C C . PRO A 1 88 ? -5.113 12.179 8.982 1.00 81.56 88 PRO A C 1
ATOM 678 O O . PRO A 1 88 ? -6.108 11.789 9.575 1.00 81.56 88 PRO A O 1
ATOM 681 N N . SER A 1 89 ? -4.937 13.467 8.670 1.00 80.75 89 SER A N 1
ATOM 682 C CA . SER A 1 89 ? -5.918 14.527 8.947 1.00 80.75 89 SER A CA 1
ATOM 683 C C . SER A 1 89 ? -7.187 14.429 8.102 1.00 80.75 89 SER A C 1
ATOM 685 O O . SER A 1 89 ? -8.181 15.063 8.434 1.00 80.75 89 SER A O 1
ATOM 687 N N . GLU A 1 90 ? -7.141 13.681 7.002 1.00 80.12 90 GLU A N 1
ATOM 688 C CA . GLU A 1 90 ? -8.288 13.457 6.118 1.00 80.12 90 GLU A CA 1
ATOM 689 C C . GLU A 1 90 ? -9.179 12.312 6.634 1.00 80.12 90 GLU A C 1
ATOM 691 O O . GLU A 1 90 ? -10.332 12.190 6.234 1.00 80.12 90 GLU A O 1
ATOM 696 N N . CYS A 1 91 ? -8.666 11.506 7.566 1.00 80.06 91 CYS A N 1
ATOM 697 C CA . CYS A 1 91 ? -9.367 10.367 8.135 1.00 80.06 91 CYS A CA 1
ATOM 698 C C . CYS A 1 91 ? -10.317 10.785 9.263 1.00 80.06 91 CYS A C 1
ATOM 700 O O . CYS A 1 91 ? -9.922 11.460 10.215 1.00 80.06 91 CYS A O 1
ATOM 702 N N . THR A 1 92 ? -11.554 10.292 9.213 1.00 76.31 92 THR A N 1
ATOM 703 C CA . THR A 1 92 ? -12.550 10.445 10.293 1.00 76.31 92 THR A CA 1
ATOM 704 C C . THR A 1 92 ? -12.659 9.208 11.193 1.00 76.31 92 THR A C 1
ATOM 706 O O . THR A 1 92 ? -13.238 9.282 12.276 1.00 76.31 92 THR A O 1
ATOM 709 N N . SER A 1 93 ? -12.093 8.078 10.763 1.00 80.25 93 SER A N 1
ATOM 710 C CA . SER A 1 93 ? -12.146 6.767 11.424 1.00 80.25 93 SER A CA 1
ATOM 711 C C . SER A 1 93 ? -10.773 6.342 11.980 1.00 80.25 93 SER A C 1
ATOM 713 O O . SER A 1 93 ? -9.826 7.134 12.022 1.00 80.25 93 SER A O 1
ATOM 715 N N . ARG A 1 94 ? -10.641 5.095 12.464 1.00 82.38 94 ARG A N 1
ATOM 716 C CA . ARG A 1 94 ? -9.378 4.588 13.030 1.00 82.38 94 ARG A CA 1
ATOM 717 C C . ARG A 1 94 ? -8.282 4.587 11.962 1.00 82.38 94 ARG A C 1
ATOM 719 O O . ARG A 1 94 ? -8.382 3.900 10.954 1.00 82.38 94 ARG A O 1
ATOM 726 N N . ILE A 1 95 ? -7.197 5.312 12.204 1.00 85.88 95 ILE A N 1
ATOM 727 C CA . ILE A 1 95 ? -6.122 5.442 11.218 1.00 85.88 95 ILE A CA 1
ATOM 728 C C . ILE A 1 95 ? -5.223 4.206 11.254 1.00 85.88 95 ILE A C 1
ATOM 730 O O . ILE A 1 95 ? -4.568 3.933 12.263 1.00 85.88 95 ILE A O 1
ATOM 734 N N . VAL A 1 96 ? -5.140 3.503 10.130 1.00 88.44 96 VAL A N 1
ATOM 735 C CA . VAL A 1 96 ? -4.213 2.395 9.918 1.00 88.44 96 VAL A CA 1
ATOM 736 C C . VAL A 1 96 ? -3.221 2.819 8.863 1.00 88.44 96 VAL A C 1
ATOM 738 O O . VAL A 1 96 ? -3.576 3.112 7.728 1.00 88.44 96 VAL A O 1
ATOM 741 N N . PHE A 1 97 ? -1.952 2.837 9.221 1.00 89.31 97 PHE A N 1
ATOM 742 C CA . PHE A 1 97 ? -0.924 3.145 8.255 1.00 89.31 97 PHE A CA 1
ATOM 743 C C . PHE A 1 97 ? -0.316 1.873 7.722 1.00 89.31 97 PHE A C 1
ATOM 745 O O . PHE A 1 97 ? -0.107 0.915 8.466 1.00 89.31 97 PHE A O 1
ATOM 752 N N . ILE A 1 98 ? 0.026 1.906 6.444 1.00 89.75 98 ILE A N 1
ATOM 753 C CA . ILE A 1 98 ? 0.560 0.763 5.727 1.00 89.75 98 ILE A CA 1
ATOM 754 C C . ILE A 1 98 ? 1.786 1.196 4.928 1.00 89.75 98 ILE A C 1
ATOM 756 O O . ILE A 1 98 ? 1.789 2.185 4.193 1.00 89.75 98 ILE A O 1
ATOM 760 N N . ASP A 1 99 ? 2.883 0.480 5.141 1.00 87.88 99 ASP A N 1
ATOM 761 C CA . ASP A 1 99 ? 4.183 0.778 4.552 1.00 87.88 99 ASP A CA 1
ATOM 762 C C . ASP A 1 99 ? 4.857 -0.531 4.111 1.00 87.88 99 ASP A C 1
ATOM 764 O O . ASP A 1 99 ? 4.665 -1.590 4.714 1.00 87.88 99 ASP A O 1
ATOM 768 N N . VAL A 1 100 ? 5.701 -0.438 3.080 1.00 84.25 100 VAL A N 1
ATOM 769 C CA . VAL A 1 100 ? 6.549 -1.544 2.619 1.00 84.25 100 VAL A CA 1
ATOM 770 C C . VAL A 1 100 ? 7.903 -1.477 3.328 1.00 84.25 100 VAL A C 1
ATOM 772 O O . VAL A 1 100 ? 8.579 -0.450 3.266 1.00 84.25 100 VAL A O 1
ATOM 775 N N . LEU A 1 101 ? 8.308 -2.572 3.978 1.00 72.38 101 LEU A N 1
ATOM 776 C CA . LEU A 1 101 ? 9.623 -2.784 4.601 1.00 72.38 101 LEU A CA 1
ATOM 777 C C . LEU A 1 101 ? 10.035 -1.704 5.621 1.00 72.38 101 LEU A C 1
ATOM 779 O O . LEU A 1 101 ? 11.224 -1.430 5.791 1.00 72.38 101 LEU A O 1
ATOM 783 N N . LYS A 1 102 ? 9.074 -1.082 6.314 1.00 77.81 102 LYS A N 1
ATOM 784 C CA . LYS A 1 102 ? 9.368 -0.103 7.370 1.00 77.81 102 LYS A CA 1
ATOM 785 C C . LYS A 1 102 ? 9.030 -0.648 8.742 1.00 77.81 102 LYS A C 1
ATOM 787 O O . LYS A 1 102 ? 7.993 -1.260 8.964 1.00 77.81 102 LYS A O 1
ATOM 792 N N . THR A 1 103 ? 9.895 -0.351 9.700 1.00 78.19 103 THR A N 1
ATOM 793 C CA . THR A 1 103 ? 9.624 -0.678 11.094 1.00 78.19 103 THR A CA 1
ATOM 794 C C . THR A 1 103 ? 8.523 0.242 11.633 1.00 78.19 103 THR A C 1
ATOM 796 O O . THR A 1 103 ? 8.606 1.460 11.434 1.00 78.19 103 THR A O 1
ATOM 799 N N . PRO A 1 104 ? 7.508 -0.303 12.329 1.00 83.19 104 PRO A N 1
ATOM 800 C CA . PRO A 1 104 ? 6.519 0.506 13.029 1.00 83.19 104 PRO A CA 1
ATOM 801 C C . PRO A 1 104 ? 7.190 1.467 14.027 1.00 83.19 104 PRO A C 1
ATOM 803 O O . PRO A 1 104 ? 8.172 1.088 14.678 1.00 83.19 104 PRO A O 1
ATOM 806 N N . PRO A 1 105 ? 6.686 2.704 14.171 1.00 83.06 105 PRO A N 1
ATOM 807 C CA . PRO A 1 105 ? 7.182 3.631 15.182 1.00 83.06 105 PRO A CA 1
ATOM 808 C C . PRO A 1 105 ? 6.966 3.085 16.605 1.00 83.06 105 PRO A C 1
ATOM 810 O O . PRO A 1 105 ? 6.063 2.295 16.873 1.00 83.06 105 PRO A O 1
ATOM 813 N N . ARG A 1 106 ? 7.806 3.502 17.561 1.00 78.69 106 ARG A N 1
ATOM 814 C CA . ARG A 1 106 ? 7.661 3.069 18.962 1.00 78.69 106 ARG A CA 1
ATOM 815 C C . ARG A 1 106 ? 6.314 3.533 19.521 1.00 78.69 106 ARG A C 1
ATOM 817 O O . ARG A 1 106 ? 5.968 4.703 19.394 1.00 78.69 106 ARG A O 1
ATOM 824 N N . GLY A 1 107 ? 5.590 2.621 20.168 1.00 79.75 107 GLY A N 1
ATOM 825 C CA . GLY A 1 107 ? 4.267 2.908 20.726 1.00 79.75 107 GLY A CA 1
ATOM 826 C C . GLY A 1 107 ? 3.122 2.851 19.710 1.00 79.75 107 GLY A C 1
ATOM 827 O O . GLY A 1 107 ? 2.036 3.326 20.021 1.00 79.75 107 GLY A O 1
ATOM 828 N N . SER A 1 108 ? 3.328 2.296 18.512 1.00 86.00 108 SER A N 1
ATOM 829 C CA . SER A 1 108 ? 2.221 1.861 17.652 1.00 86.00 108 SER A CA 1
ATOM 830 C C . SER A 1 108 ? 1.848 0.408 17.932 1.00 86.00 108 SER A C 1
ATOM 832 O O . SER A 1 108 ? 2.720 -0.424 18.189 1.00 86.00 108 SER A O 1
ATOM 834 N N . GLU A 1 109 ? 0.568 0.098 17.805 1.00 88.06 109 GLU A N 1
ATOM 835 C CA . GLU A 1 109 ? 0.054 -1.264 17.782 1.00 88.06 109 GLU A CA 1
ATOM 836 C C . GLU A 1 109 ? 0.196 -1.827 16.363 1.00 88.06 109 GLU A C 1
ATOM 838 O O . GLU A 1 109 ? -0.162 -1.185 15.375 1.00 88.06 109 GLU A O 1
ATOM 843 N N . LEU A 1 110 ? 0.778 -3.017 16.257 1.00 87.88 110 LEU A N 1
ATOM 844 C CA . LEU A 1 110 ? 0.958 -3.704 14.988 1.00 87.88 110 LEU A CA 1
ATOM 845 C C . LEU A 1 110 ? -0.331 -4.449 14.647 1.00 87.88 110 LEU A C 1
ATOM 847 O O . LEU A 1 110 ? -0.742 -5.319 15.409 1.00 87.88 110 LEU A O 1
ATOM 851 N N . VAL A 1 111 ? -0.931 -4.124 13.506 1.00 87.38 111 VAL A N 1
ATOM 852 C CA . VAL A 1 111 ? -2.181 -4.753 13.051 1.00 87.38 111 VAL A CA 1
ATOM 853 C C . VAL A 1 111 ? -1.887 -5.858 12.038 1.00 87.38 111 VAL A C 1
ATOM 855 O O . VAL A 1 111 ? -2.519 -6.906 12.056 1.00 87.38 111 VAL A O 1
ATOM 858 N N . TYR A 1 112 ? -0.873 -5.656 11.194 1.00 88.31 112 TYR A N 1
ATOM 859 C CA . TYR A 1 112 ? -0.433 -6.644 10.216 1.00 88.31 112 TYR A CA 1
ATOM 860 C C . TYR A 1 112 ? 1.088 -6.611 10.056 1.00 88.31 112 TYR A C 1
ATOM 862 O O . TYR A 1 112 ? 1.706 -5.543 9.995 1.00 88.31 112 TYR A O 1
ATOM 870 N N . ARG A 1 113 ? 1.707 -7.786 9.945 1.00 89.75 113 ARG A N 1
ATOM 871 C CA . ARG A 1 113 ? 3.120 -7.931 9.584 1.00 89.75 113 ARG A CA 1
ATOM 872 C C . ARG A 1 113 ? 3.283 -9.135 8.682 1.00 89.75 113 ARG A C 1
ATOM 874 O O . ARG A 1 113 ? 3.237 -10.266 9.158 1.00 89.75 113 ARG A O 1
ATOM 881 N N . GLY A 1 114 ? 3.549 -8.865 7.418 1.00 87.88 114 GLY A N 1
ATOM 882 C CA . GLY A 1 114 ? 4.069 -9.861 6.506 1.00 87.88 114 GLY A CA 1
ATOM 883 C C . GLY A 1 114 ? 5.562 -9.654 6.257 1.00 87.88 114 GLY A C 1
ATOM 884 O O . GLY A 1 114 ? 6.288 -9.066 7.070 1.00 87.88 114 GLY A O 1
ATOM 885 N N . ARG A 1 115 ? 6.040 -10.202 5.142 1.00 87.00 115 ARG A N 1
ATOM 886 C CA . ARG A 1 115 ? 7.451 -10.187 4.753 1.00 87.00 115 ARG A CA 1
ATOM 887 C C . ARG A 1 115 ? 7.857 -8.858 4.123 1.00 87.00 115 ARG A C 1
ATOM 889 O O . ARG A 1 115 ? 9.002 -8.436 4.286 1.00 87.00 115 ARG A O 1
ATOM 896 N N . TYR A 1 116 ? 6.943 -8.224 3.397 1.00 86.31 116 TYR A N 1
ATOM 897 C CA . TYR A 1 116 ? 7.181 -6.987 2.660 1.00 86.31 116 TYR A CA 1
ATOM 898 C C . TYR A 1 116 ? 6.350 -5.823 3.181 1.00 86.31 116 TYR A C 1
ATOM 900 O O . TYR A 1 116 ? 6.786 -4.685 3.055 1.00 86.31 116 TYR A O 1
ATOM 908 N N . VAL A 1 117 ? 5.187 -6.080 3.765 1.00 90.12 117 VAL A N 1
ATOM 909 C CA . VAL A 1 117 ? 4.188 -5.092 4.155 1.00 90.12 117 VAL A CA 1
ATOM 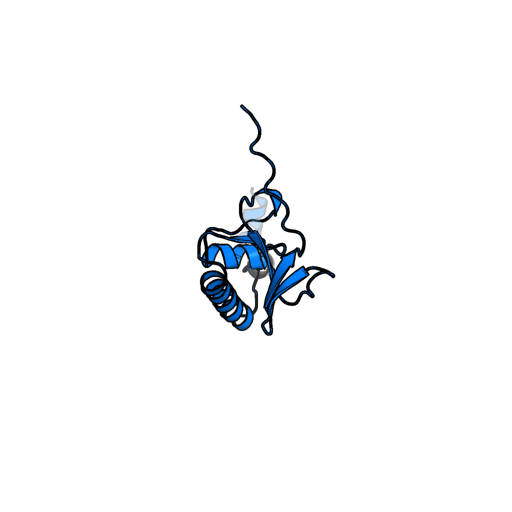910 C C . VAL A 1 117 ? 3.987 -5.140 5.662 1.00 90.12 117 VAL A C 1
ATOM 912 O O . VAL A 1 117 ? 3.879 -6.192 6.293 1.00 90.12 117 VAL A O 1
ATOM 915 N N . THR A 1 118 ? 3.914 -3.960 6.255 1.00 91.12 118 THR A N 1
ATOM 916 C CA . THR A 1 118 ? 3.582 -3.783 7.665 1.00 91.12 118 THR A CA 1
ATOM 917 C C . THR A 1 118 ? 2.462 -2.771 7.779 1.00 91.12 118 THR A C 1
ATOM 919 O O . THR A 1 118 ? 2.571 -1.687 7.199 1.00 91.12 118 THR A O 1
ATOM 922 N N . ALA A 1 119 ? 1.433 -3.104 8.555 1.00 90.56 119 ALA A N 1
ATOM 923 C CA . ALA A 1 119 ? 0.381 -2.176 8.928 1.00 90.56 119 ALA A CA 1
ATOM 924 C C . ALA A 1 119 ? 0.333 -1.994 10.445 1.00 90.56 119 ALA A C 1
ATOM 926 O O . ALA A 1 119 ? 0.449 -2.950 11.219 1.00 90.56 119 ALA A O 1
ATOM 927 N N . TRP A 1 120 ? 0.172 -0.754 10.880 1.00 90.06 120 TRP A N 1
ATOM 928 C CA . TRP A 1 120 ? 0.128 -0.402 12.292 1.00 90.06 120 TRP A CA 1
ATOM 929 C C . TRP A 1 120 ? -0.854 0.742 12.531 1.00 90.06 120 TRP A C 1
ATOM 931 O O . TRP A 1 120 ? -1.199 1.503 11.631 1.00 90.06 120 TRP A O 1
ATOM 941 N N . THR A 1 121 ? -1.285 0.881 13.777 1.00 88.12 121 THR A N 1
ATOM 942 C CA . THR A 1 121 ? -2.155 1.957 14.261 1.00 88.12 121 THR A CA 1
ATOM 943 C C . THR A 1 121 ? -1.466 2.659 15.433 1.00 88.12 121 THR A C 1
ATOM 945 O O . THR A 1 121 ? -0.807 2.003 16.246 1.00 88.12 121 THR A O 1
ATOM 948 N N . PRO A 1 122 ? -1.548 3.993 15.556 1.00 84.62 122 PRO A N 1
ATOM 949 C CA . PRO A 1 122 ? -1.033 4.682 16.736 1.00 84.62 122 PRO A CA 1
ATOM 950 C C . PRO A 1 122 ? -1.781 4.205 17.996 1.00 84.62 122 PRO A C 1
ATOM 952 O O . PRO A 1 122 ? -3.003 4.078 17.969 1.00 84.62 122 PRO A O 1
ATOM 955 N N . ALA A 1 123 ? -1.072 3.947 19.107 1.00 69.94 123 ALA A N 1
ATOM 956 C CA . ALA A 1 123 ? -1.703 3.461 20.347 1.00 69.94 123 ALA A CA 1
ATOM 957 C C . ALA A 1 123 ? -2.620 4.498 21.018 1.00 69.94 123 ALA A C 1
ATOM 959 O O . ALA A 1 123 ? -3.493 4.148 21.807 1.00 69.94 123 ALA A O 1
ATOM 960 N N . LYS A 1 124 ? -2.436 5.785 20.706 1.00 61.88 124 LYS A N 1
ATOM 961 C CA . LYS A 1 124 ? -3.420 6.824 21.004 1.00 61.88 124 LYS A CA 1
ATOM 962 C C . LYS A 1 124 ? -4.247 7.017 19.740 1.00 61.88 124 LYS A C 1
ATOM 964 O O . LYS A 1 124 ? -3.725 7.575 18.776 1.00 61.88 124 LYS A O 1
ATOM 969 N N . LEU A 1 125 ? -5.504 6.559 19.743 1.00 56.00 125 LEU A N 1
ATOM 970 C CA . LEU A 1 125 ? -6.484 7.004 18.752 1.00 56.00 125 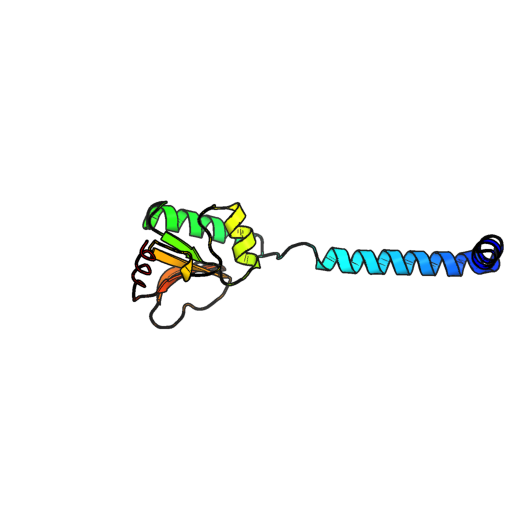LEU A CA 1
ATOM 971 C C . LEU A 1 125 ? -6.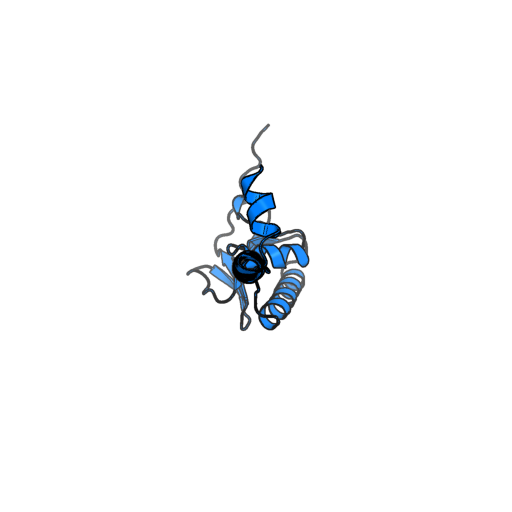420 8.531 18.744 1.00 56.00 125 LEU A C 1
ATOM 973 O O . LEU A 1 125 ? -6.652 9.157 19.780 1.00 56.00 125 LEU A O 1
ATOM 977 N N . HIS A 1 126 ? -6.057 9.132 17.614 1.00 50.84 126 HIS A N 1
ATOM 978 C CA . HIS A 1 126 ? -6.295 10.554 17.461 1.00 50.84 126 HIS A CA 1
ATOM 979 C C . HIS A 1 126 ? -7.823 10.691 17.455 1.00 50.84 126 HIS A C 1
ATOM 981 O O . HIS A 1 126 ? -8.451 10.080 16.588 1.00 50.84 126 HIS A O 1
ATOM 987 N N . PRO A 1 127 ? -8.455 11.365 18.436 1.00 48.75 127 PRO A N 1
ATOM 988 C CA . PRO A 1 127 ? -9.865 11.686 18.292 1.00 48.75 127 PRO A CA 1
ATOM 989 C C . PRO A 1 127 ? -9.991 12.478 16.994 1.00 48.75 127 PRO A C 1
ATOM 991 O O . PRO A 1 127 ? -9.185 13.38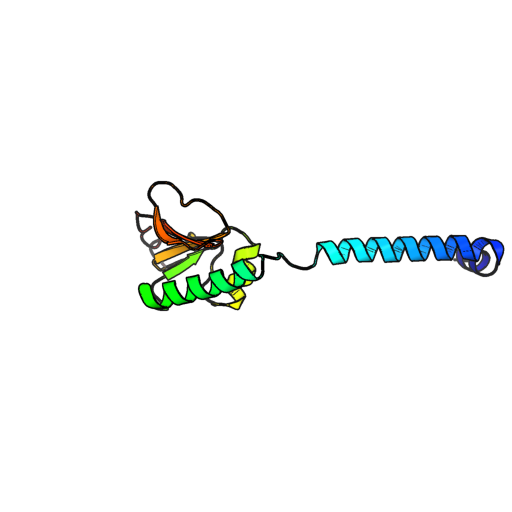7 16.763 1.00 48.75 127 PRO A O 1
ATOM 994 N N . ALA A 1 128 ? -10.938 12.082 16.141 1.00 50.72 128 ALA A N 1
ATOM 995 C CA . ALA A 1 128 ? -11.261 12.817 14.929 1.00 50.72 128 ALA A CA 1
ATOM 996 C C . ALA A 1 128 ? -11.319 14.319 15.269 1.00 50.72 128 ALA A C 1
ATOM 998 O O . ALA A 1 128 ? -11.881 14.670 16.318 1.00 50.72 128 ALA A O 1
ATOM 999 N N . PRO A 1 129 ? -10.700 15.204 14.466 1.00 52.59 129 PRO A N 1
ATOM 1000 C CA . PRO A 1 129 ? -10.830 16.632 14.706 1.00 52.59 129 PRO A CA 1
ATOM 1001 C C . PRO A 1 129 ? -12.330 16.964 14.763 1.00 52.59 129 PRO A C 1
ATOM 1003 O O . PRO A 1 129 ? -13.091 16.437 13.945 1.00 52.59 129 PRO A O 1
ATOM 1006 N N . PRO A 1 130 ? -12.789 17.761 15.748 1.00 47.44 130 PRO A N 1
ATOM 1007 C CA . PRO A 1 130 ? -14.197 18.118 15.832 1.00 47.44 130 PRO A CA 1
ATOM 1008 C C . PRO A 1 130 ? -14.626 18.733 14.493 1.00 47.44 130 PRO A C 1
ATOM 1010 O O . PRO A 1 130 ? -13.832 19.479 13.907 1.00 47.44 130 PRO A O 1
ATOM 1013 N N . PRO A 1 131 ? -15.834 18.417 13.986 1.00 48.66 131 PRO A N 1
ATOM 1014 C CA . PRO A 1 131 ? -16.310 18.996 12.739 1.00 48.66 131 PRO A CA 1
ATOM 1015 C C . PRO A 1 131 ? -16.195 20.514 12.848 1.00 48.66 131 PRO A C 1
ATOM 1017 O O . PRO A 1 131 ? -16.641 21.100 13.839 1.00 48.66 131 PRO A O 1
ATOM 1020 N N . ALA A 1 132 ? -15.529 21.131 11.869 1.00 54.44 132 ALA A N 1
ATOM 1021 C CA . ALA A 1 132 ? -15.417 22.578 11.799 1.00 54.44 132 ALA A CA 1
ATOM 1022 C C . ALA A 1 132 ? -16.841 23.149 11.829 1.00 54.44 132 ALA A C 1
ATOM 1024 O O . ALA A 1 132 ? -17.649 22.859 10.947 1.00 54.44 132 ALA A O 1
ATOM 1025 N N . GLY A 1 133 ? -17.160 23.853 12.915 1.00 57.88 133 GLY A N 1
ATOM 1026 C CA . GLY A 1 133 ? -18.473 24.440 13.137 1.00 57.88 133 GLY A CA 1
ATOM 1027 C C . GLY A 1 133 ? -18.849 25.412 12.019 1.00 57.88 133 GLY A C 1
ATOM 1028 O O . GLY A 1 133 ? -17.978 26.066 11.449 1.00 57.88 133 GLY A O 1
ATOM 1029 N N . HIS A 1 134 ? -20.156 25.420 11.751 1.00 44.16 134 HIS A N 1
ATOM 1030 C CA . HIS A 1 134 ? -20.926 26.229 10.802 1.00 44.16 134 HIS A CA 1
ATOM 1031 C C . HIS A 1 134 ? -20.490 27.687 10.628 1.00 44.16 134 HIS A C 1
ATOM 1033 O O . HIS A 1 134 ? -20.186 28.344 11.650 1.00 44.16 134 HIS A O 1
#

Secondary structure (DSSP, 8-state):
-HHHHHHHH-TTTHHHHHHHHHHHHHHHHHHHHHTS-----HHHHHHHHHHHHHHHHHH-TTSEEEE-SSHHHHHHHTTT-S-EESSGGG-SSEEEEEEES-PPPTTEEEEEE-SSEEEEEESS----PPP---